Protein AF-A0A2N5TB05-F1 (afdb_monomer_lite)

Structure (mmCIF, N/CA/C/O backbone):
data_AF-A0A2N5TB05-F1
#
_entry.id   AF-A0A2N5TB05-F1
#
loop_
_atom_site.group_PDB
_atom_site.id
_atom_site.type_symbol
_atom_site.label_atom_id
_atom_site.label_alt_id
_atom_site.label_comp_id
_atom_site.label_asym_id
_atom_site.label_entity_id
_atom_site.label_seq_id
_atom_site.pdbx_PDB_ins_code
_atom_site.Cartn_x
_atom_site.Cartn_y
_atom_site.Cartn_z
_atom_site.occupancy
_atom_site.B_iso_or_equiv
_atom_site.auth_seq_id
_atom_site.auth_comp_id
_atom_site.auth_asym_id
_atom_site.auth_atom_id
_atom_site.pdbx_PDB_model_num
ATOM 1 N N . MET A 1 1 ? -9.719 25.289 27.360 1.00 45.31 1 MET A N 1
ATOM 2 C CA . MET A 1 1 ? -9.018 24.364 26.436 1.00 45.31 1 MET A CA 1
ATOM 3 C C . MET A 1 1 ? -9.978 23.295 25.886 1.00 45.31 1 MET A C 1
ATOM 5 O O . MET A 1 1 ? -9.796 22.121 26.171 1.00 45.31 1 MET A O 1
ATOM 9 N N . ARG A 1 2 ? -11.040 23.666 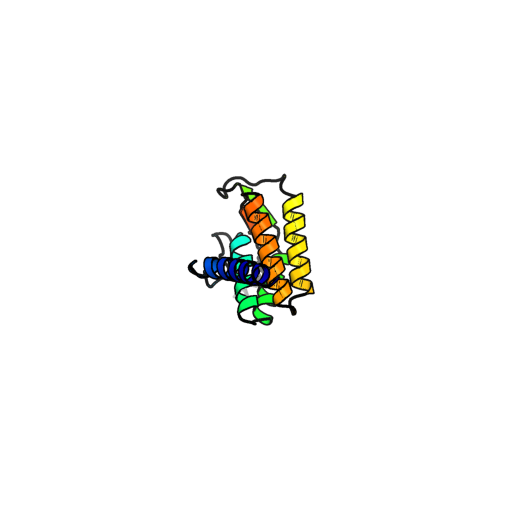25.146 1.00 46.25 2 ARG A N 1
ATOM 10 C CA . ARG A 1 2 ? -11.997 22.683 24.572 1.00 46.25 2 ARG A CA 1
ATOM 11 C C . ARG A 1 2 ? -12.387 22.914 23.106 1.00 46.25 2 ARG A C 1
ATOM 13 O O . ARG A 1 2 ? -13.028 22.048 22.529 1.00 46.25 2 ARG A O 1
ATOM 20 N N . LEU A 1 3 ? -11.956 24.017 22.486 1.00 46.28 3 LEU A N 1
ATOM 21 C CA . LEU A 1 3 ? -12.242 24.283 21.070 1.00 46.28 3 LEU A CA 1
ATOM 22 C C . LEU A 1 3 ? -11.208 23.675 20.102 1.00 46.28 3 LEU A C 1
ATOM 24 O O . LEU A 1 3 ? -11.576 23.329 18.986 1.00 46.28 3 LEU A O 1
ATOM 28 N N . SER A 1 4 ? -9.953 23.452 20.523 1.00 50.19 4 SER A N 1
ATOM 29 C CA . SER A 1 4 ? -8.936 22.829 19.651 1.00 50.19 4 SER A CA 1
ATOM 30 C C . SER A 1 4 ? -9.227 21.362 19.327 1.00 50.19 4 SER A C 1
ATOM 32 O O . SER A 1 4 ? -8.954 20.934 18.212 1.00 50.19 4 SER A O 1
ATOM 34 N N . ASN A 1 5 ? -9.843 20.603 20.243 1.00 47.84 5 ASN A N 1
ATOM 35 C CA . ASN A 1 5 ? -10.203 19.206 19.963 1.00 47.84 5 ASN A CA 1
ATOM 36 C C . ASN A 1 5 ? -11.330 19.088 18.935 1.00 47.84 5 ASN A C 1
ATOM 38 O O . ASN A 1 5 ? -11.307 18.168 18.126 1.00 47.84 5 ASN A O 1
ATOM 42 N N . LEU A 1 6 ? -12.288 20.022 18.924 1.00 52.06 6 LEU A N 1
ATOM 43 C CA . LEU A 1 6 ? -13.378 19.995 17.949 1.00 52.06 6 LEU A CA 1
ATOM 44 C C . LEU A 1 6 ? -12.851 20.247 16.529 1.00 52.06 6 LEU A C 1
ATOM 46 O O . LEU A 1 6 ? -13.273 19.569 15.604 1.00 52.06 6 LEU A O 1
ATOM 50 N N . ALA A 1 7 ? -11.899 21.170 16.364 1.00 52.38 7 ALA A N 1
ATOM 51 C CA . ALA A 1 7 ? -11.307 21.477 15.063 1.00 52.38 7 ALA A CA 1
ATOM 52 C C . ALA A 1 7 ? -10.472 20.314 14.501 1.00 52.38 7 ALA A C 1
ATOM 54 O O . ALA A 1 7 ? -10.530 20.046 13.306 1.00 52.38 7 ALA A O 1
ATOM 55 N N . VAL A 1 8 ? -9.741 19.588 15.355 1.00 54.19 8 VAL A N 1
ATOM 56 C CA . VAL A 1 8 ? -8.974 18.402 14.938 1.00 54.19 8 VAL A CA 1
ATOM 57 C C . VAL A 1 8 ? -9.909 17.263 14.535 1.00 54.19 8 VAL A C 1
ATOM 59 O O . VAL A 1 8 ? -9.725 16.671 13.476 1.00 54.19 8 VAL A O 1
ATOM 62 N N . ILE A 1 9 ? -10.953 17.006 15.328 1.00 55.41 9 ILE A N 1
ATOM 63 C CA . ILE A 1 9 ? -11.952 15.973 15.024 1.00 55.41 9 ILE A CA 1
ATOM 64 C C . ILE A 1 9 ? -12.726 16.331 13.749 1.00 55.41 9 ILE A C 1
ATOM 66 O O . ILE A 1 9 ? -12.933 15.469 12.901 1.00 55.41 9 ILE A O 1
ATOM 70 N N . LEU A 1 10 ? -13.099 17.602 13.567 1.00 52.41 10 LEU A N 1
ATOM 71 C CA . LEU A 1 10 ? -13.800 18.058 12.369 1.00 52.41 10 LEU A CA 1
ATOM 72 C C . LEU A 1 10 ? -12.896 18.011 11.128 1.00 52.41 10 LEU A C 1
ATOM 74 O O . LEU A 1 10 ? -13.373 17.597 10.081 1.00 52.41 10 LEU A O 1
ATOM 78 N N . SER A 1 11 ? -11.601 18.338 11.236 1.00 52.00 11 SER A N 1
ATOM 79 C CA . SER A 1 11 ? -10.628 18.156 10.142 1.00 52.00 11 SER A CA 1
ATOM 80 C C . SER A 1 11 ? -10.434 16.687 9.768 1.00 52.00 11 SER A C 1
ATOM 82 O O . SER A 1 11 ? -10.364 16.373 8.583 1.00 52.00 11 SER A O 1
ATOM 84 N N . MET A 1 12 ? -10.388 15.779 10.749 1.00 52.72 12 MET A N 1
ATOM 85 C CA . MET A 1 12 ? -10.305 14.338 10.483 1.00 52.72 12 MET A CA 1
ATOM 86 C C . MET A 1 12 ? -11.594 13.797 9.847 1.00 52.72 12 MET A C 1
ATOM 88 O O . MET A 1 12 ? -11.523 13.030 8.888 1.00 52.72 12 MET A O 1
ATOM 92 N N . LEU A 1 13 ? -12.772 14.250 10.296 1.00 51.22 13 LEU A N 1
ATOM 93 C CA . LEU A 1 13 ? -14.046 13.900 9.654 1.00 51.22 13 LEU A CA 1
ATOM 94 C C . LEU A 1 13 ? -14.172 14.480 8.237 1.00 51.22 13 LEU A C 1
ATOM 96 O O . LEU A 1 13 ? -14.738 13.828 7.362 1.00 51.22 13 LEU A O 1
ATOM 100 N N . LEU A 1 14 ? -13.656 15.687 7.989 1.00 47.16 14 LEU A N 1
ATOM 101 C CA . LEU A 1 14 ? -13.738 16.323 6.673 1.00 47.16 14 LEU A CA 1
ATOM 102 C C . LEU A 1 14 ? -12.813 15.641 5.652 1.00 47.16 14 LEU A C 1
ATOM 104 O O . LEU A 1 14 ? -13.194 15.505 4.492 1.00 47.16 14 LEU A O 1
ATOM 108 N N . GLN A 1 15 ? -11.648 15.144 6.087 1.00 45.78 15 GLN A N 1
ATOM 109 C CA . GLN A 1 15 ? -10.763 14.313 5.260 1.00 45.78 15 GLN A CA 1
ATOM 110 C C . GLN A 1 15 ? -11.383 12.942 4.949 1.00 45.78 15 GLN A C 1
ATOM 112 O O . GLN A 1 15 ? -11.298 12.489 3.811 1.00 45.78 15 GLN A O 1
ATOM 117 N N . ALA A 1 16 ? -12.074 12.319 5.911 1.00 40.19 16 ALA A N 1
ATOM 118 C CA . ALA A 1 16 ? -12.805 11.070 5.679 1.00 40.19 16 ALA A CA 1
ATOM 119 C C . ALA A 1 16 ? -14.002 11.250 4.723 1.00 40.19 16 ALA A C 1
ATOM 121 O O . ALA A 1 16 ? -14.308 10.363 3.929 1.00 40.19 16 ALA A O 1
ATOM 122 N N . SER A 1 17 ? -14.659 12.414 4.755 1.00 44.44 17 SER A N 1
ATOM 123 C CA . SER A 1 17 ? -15.805 12.721 3.888 1.00 44.44 17 SER A CA 1
ATOM 124 C C . SER A 1 17 ? -15.406 12.968 2.426 1.00 44.44 17 SER A C 1
ATOM 126 O O . SER A 1 17 ? -16.161 12.640 1.511 1.00 44.44 17 SER A O 1
ATOM 128 N N . LEU A 1 18 ? -14.196 13.484 2.170 1.00 45.16 18 LEU A N 1
ATOM 129 C CA . LEU A 1 18 ? -13.743 13.763 0.802 1.00 45.16 18 LEU A CA 1
ATOM 130 C C . LEU A 1 18 ? -13.416 12.485 -0.001 1.00 45.16 18 LEU A C 1
ATOM 132 O O . LEU A 1 18 ? -13.422 12.521 -1.229 1.00 45.16 18 LEU A O 1
ATOM 136 N N . VAL A 1 19 ? -13.200 11.347 0.669 1.00 48.75 19 VAL A N 1
ATOM 137 C CA . VAL A 1 19 ? -12.900 10.047 0.033 1.00 48.75 19 VAL A CA 1
ATOM 138 C C . VAL A 1 19 ? -14.170 9.312 -0.436 1.00 48.75 19 VAL A C 1
ATOM 140 O O . VAL A 1 19 ? -14.096 8.425 -1.279 1.00 48.75 19 VAL A O 1
ATOM 143 N N . ILE A 1 20 ? -15.358 9.710 0.034 1.00 46.41 20 ILE A N 1
ATOM 144 C CA . ILE A 1 20 ? -16.629 9.009 -0.240 1.00 46.41 20 ILE A CA 1
ATOM 145 C C . ILE A 1 20 ? -17.288 9.387 -1.579 1.00 46.41 20 ILE A C 1
ATOM 147 O O . ILE A 1 20 ? -18.214 8.708 -2.017 1.00 46.41 20 ILE A O 1
ATOM 151 N N . SER A 1 21 ? -16.805 10.423 -2.273 1.00 35.03 21 SER A N 1
ATOM 152 C CA . SER A 1 21 ? -17.403 10.864 -3.547 1.00 35.03 21 SER A CA 1
ATOM 153 C C . SER A 1 21 ? -16.697 10.340 -4.804 1.00 35.03 21 SER A C 1
ATOM 155 O O . SER A 1 21 ? -17.056 10.733 -5.914 1.00 35.03 21 SER A O 1
ATOM 157 N N . LEU A 1 22 ? -15.698 9.461 -4.669 1.00 38.50 22 LEU A N 1
ATOM 158 C CA . LEU A 1 22 ? -15.109 8.799 -5.831 1.00 38.50 22 LEU A CA 1
ATOM 159 C C . LEU A 1 22 ? -15.906 7.523 -6.143 1.00 38.50 22 LEU A C 1
ATOM 161 O O . LEU A 1 22 ? -16.130 6.722 -5.233 1.00 38.50 22 LEU A O 1
ATOM 165 N N . PRO A 1 23 ? -16.354 7.310 -7.394 1.00 37.06 23 PRO A N 1
ATOM 166 C CA . PRO A 1 23 ? -17.006 6.066 -7.776 1.00 37.06 23 PRO A CA 1
ATOM 167 C C . PRO A 1 23 ? -16.073 4.899 -7.444 1.00 37.06 23 PRO A C 1
ATOM 169 O O . PRO A 1 23 ? -14.984 4.795 -8.006 1.00 37.06 23 PRO A O 1
ATOM 172 N N . LEU A 1 24 ? -16.490 4.051 -6.501 1.00 41.38 24 LEU A N 1
ATOM 173 C CA . LEU A 1 24 ? -15.730 2.877 -6.093 1.00 41.38 24 LEU A CA 1
ATOM 174 C C . LEU A 1 24 ? -15.608 1.913 -7.280 1.00 41.38 24 LEU A C 1
ATOM 176 O O . LEU A 1 24 ? -16.637 1.415 -7.753 1.00 41.38 24 LEU A O 1
ATOM 180 N N . PRO A 1 25 ? -14.392 1.560 -7.728 1.00 39.53 25 PRO A N 1
ATOM 181 C CA . PRO A 1 25 ? -14.208 0.370 -8.532 1.00 39.53 25 PRO A CA 1
ATOM 182 C C . PRO A 1 25 ? -14.383 -0.829 -7.595 1.00 39.53 25 PRO A C 1
ATOM 184 O O . PRO A 1 25 ? -13.514 -1.156 -6.788 1.00 39.53 25 PRO A O 1
ATOM 187 N N . GLN A 1 26 ? -15.549 -1.470 -7.663 1.00 39.16 26 GLN A N 1
AT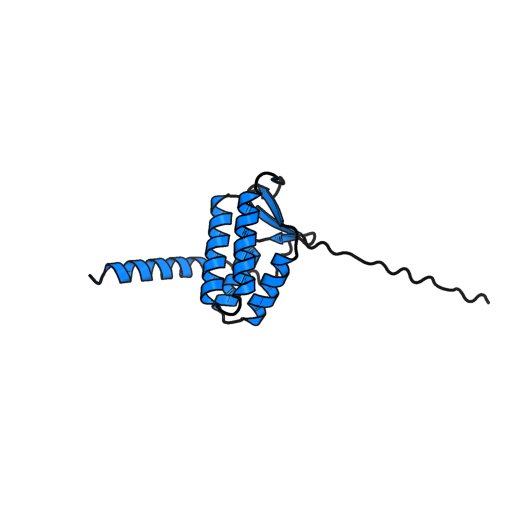OM 188 C CA . GLN A 1 26 ? -15.706 -2.825 -7.148 1.00 39.16 26 GLN A CA 1
ATOM 189 C C . GLN A 1 26 ? -14.962 -3.760 -8.097 1.00 39.16 26 GLN A C 1
ATOM 191 O O . GLN A 1 26 ? -15.371 -3.961 -9.239 1.00 39.16 26 GLN A O 1
ATOM 196 N N . GLY A 1 27 ? -13.852 -4.303 -7.618 1.00 37.78 27 GLY A N 1
ATOM 197 C CA . GLY A 1 27 ? -13.008 -5.219 -8.368 1.00 37.78 27 GLY A CA 1
ATOM 198 C C . GLY A 1 27 ? -11.575 -4.728 -8.377 1.00 37.78 27 GLY A C 1
ATOM 199 O O . GLY A 1 27 ? -11.313 -3.544 -8.576 1.00 37.78 27 GLY A O 1
ATOM 200 N N . SER A 1 28 ? -10.645 -5.651 -8.157 1.00 42.09 28 SER A N 1
ATOM 201 C CA . SER A 1 28 ? -9.239 -5.448 -8.478 1.00 42.09 28 SER A CA 1
ATOM 202 C C . SER A 1 28 ? -9.145 -4.801 -9.861 1.00 42.09 28 SER A C 1
ATOM 204 O O . SER A 1 28 ? -9.506 -5.416 -10.869 1.00 42.09 28 SER A O 1
ATOM 206 N N . VAL A 1 29 ? -8.710 -3.539 -9.914 1.00 42.56 29 VAL A N 1
ATOM 207 C CA . VAL A 1 29 ? -8.521 -2.838 -11.183 1.00 42.56 29 VAL A CA 1
ATOM 208 C C . VAL A 1 29 ? -7.299 -3.453 -11.840 1.00 42.56 29 VAL A C 1
ATOM 210 O O . VAL A 1 29 ? -6.156 -3.065 -11.614 1.00 42.56 29 VAL A O 1
ATOM 213 N N . THR A 1 30 ? -7.573 -4.504 -12.603 1.00 42.00 30 THR A N 1
ATOM 214 C CA . THR A 1 30 ? -6.628 -5.104 -13.524 1.00 42.00 30 THR A CA 1
ATOM 215 C C . THR A 1 30 ? -6.525 -4.136 -14.688 1.00 42.00 30 THR A C 1
ATOM 217 O O . THR A 1 30 ? -7.438 -4.055 -15.511 1.00 42.00 30 THR A O 1
ATOM 220 N N . ILE A 1 31 ? -5.434 -3.381 -14.761 1.00 44.12 31 ILE A N 1
ATOM 221 C CA . ILE A 1 31 ? -5.101 -2.685 -15.999 1.00 44.12 31 ILE A CA 1
ATOM 222 C C . ILE A 1 31 ? -4.691 -3.770 -16.999 1.00 44.12 31 ILE A C 1
ATOM 224 O O . ILE A 1 31 ? -4.010 -4.737 -16.634 1.00 44.12 31 ILE A O 1
ATOM 228 N N . GLY A 1 32 ? -5.199 -3.665 -18.231 1.00 39.09 32 GLY A N 1
ATOM 229 C CA . GLY A 1 32 ? -5.027 -4.672 -19.279 1.00 39.09 32 GLY A CA 1
ATOM 230 C C . GLY A 1 32 ? -3.608 -5.249 -19.292 1.00 39.09 32 GLY A C 1
ATOM 231 O O . GLY A 1 32 ? -2.638 -4.506 -19.394 1.00 39.09 32 GLY A O 1
ATOM 232 N N . GLY A 1 33 ? -3.500 -6.574 -19.137 1.00 49.94 33 GLY A N 1
ATOM 233 C CA . GLY A 1 33 ? -2.216 -7.280 -19.026 1.00 49.94 33 GLY A CA 1
ATOM 234 C C . GLY A 1 33 ? -1.908 -7.916 -17.663 1.00 49.94 33 GLY A C 1
ATOM 235 O O . GLY A 1 33 ? -0.839 -8.498 -17.518 1.00 49.94 33 GLY A O 1
ATOM 236 N N . GLY A 1 34 ? -2.815 -7.865 -16.678 1.00 63.19 34 GLY A N 1
ATOM 237 C CA . GLY A 1 34 ? -2.621 -8.552 -15.387 1.00 63.19 34 GLY A CA 1
ATOM 238 C C . GLY A 1 34 ? -1.843 -7.740 -14.343 1.00 63.19 34 GLY A C 1
ATOM 239 O O . GLY A 1 34 ? -1.334 -8.314 -13.377 1.00 63.19 34 GLY A O 1
ATOM 240 N N . ALA A 1 35 ? -1.743 -6.422 -14.537 1.00 71.94 35 ALA A N 1
ATOM 241 C CA . ALA A 1 35 ? -1.147 -5.499 -13.578 1.00 71.94 35 ALA A CA 1
ATOM 242 C C . ALA A 1 35 ? -2.226 -4.866 -12.685 1.00 71.94 35 ALA A C 1
ATOM 244 O O . ALA A 1 35 ? -3.284 -4.469 -13.169 1.00 71.94 35 ALA A O 1
ATOM 245 N N . ILE A 1 36 ? -1.953 -4.777 -11.387 1.00 80.88 36 ILE A N 1
ATOM 246 C CA . ILE A 1 36 ? -2.819 -4.167 -10.375 1.00 80.88 36 ILE A CA 1
ATOM 247 C C . ILE A 1 36 ? -2.255 -2.788 -10.042 1.00 80.88 36 ILE A C 1
ATOM 249 O O . ILE A 1 36 ? -1.082 -2.671 -9.682 1.00 80.88 36 ILE A O 1
ATOM 253 N N . ASP A 1 37 ? -3.092 -1.758 -10.144 1.00 84.75 37 ASP A N 1
ATOM 254 C CA . ASP A 1 37 ? -2.772 -0.408 -9.676 1.00 84.75 37 ASP A CA 1
ATOM 255 C C . ASP A 1 37 ? -2.756 -0.365 -8.141 1.00 84.75 37 ASP A C 1
ATOM 257 O O . ASP A 1 37 ? -3.752 -0.679 -7.481 1.00 84.75 37 ASP A O 1
ATOM 261 N N . ILE A 1 38 ? -1.612 0.011 -7.567 1.00 87.06 38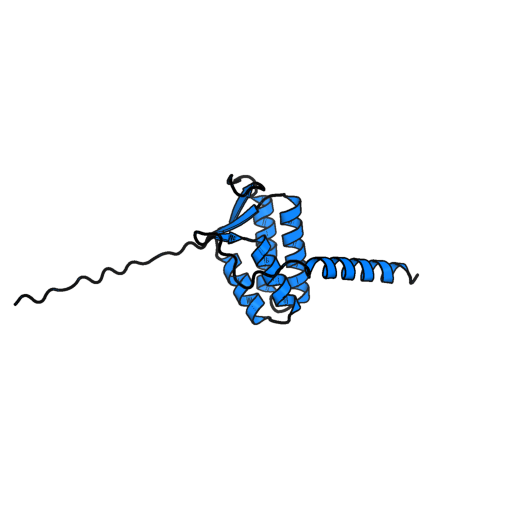 ILE A N 1
ATOM 262 C CA . ILE A 1 38 ? -1.405 -0.022 -6.119 1.00 87.06 38 ILE A CA 1
ATOM 263 C C . ILE A 1 38 ? -2.280 1.000 -5.392 1.00 87.06 38 ILE A C 1
ATOM 265 O O . ILE A 1 38 ? -2.849 0.671 -4.352 1.00 87.06 38 ILE A O 1
ATOM 269 N N . SER A 1 39 ? -2.425 2.214 -5.925 1.00 87.00 39 SER A N 1
ATOM 270 C CA . SER A 1 39 ? -3.236 3.266 -5.299 1.00 87.00 39 SER A CA 1
ATOM 271 C C . SER A 1 39 ? -4.686 2.818 -5.161 1.00 87.00 39 SER A C 1
ATOM 273 O O . SER A 1 39 ? -5.284 2.903 -4.089 1.00 87.00 39 SER A O 1
ATOM 275 N N . THR A 1 40 ? -5.230 2.271 -6.243 1.00 85.56 40 THR A N 1
ATOM 276 C CA . THR A 1 40 ? -6.604 1.779 -6.303 1.00 85.56 40 THR A CA 1
ATOM 277 C C . THR A 1 40 ? -6.802 0.587 -5.372 1.00 85.56 40 THR A C 1
ATOM 279 O O . THR A 1 40 ? -7.799 0.501 -4.654 1.00 85.56 40 THR A O 1
ATOM 282 N N . HIS A 1 41 ? -5.829 -0.325 -5.324 1.00 86.50 41 HIS A N 1
ATOM 283 C CA . HIS A 1 41 ? -5.907 -1.495 -4.453 1.00 86.50 41 HIS A CA 1
ATOM 284 C C . HIS A 1 41 ? -5.822 -1.126 -2.967 1.00 86.50 41 HIS A C 1
ATOM 286 O O . HIS A 1 41 ? -6.563 -1.683 -2.159 1.00 86.50 41 HIS A O 1
ATOM 292 N N . ILE A 1 42 ? -4.985 -0.153 -2.592 1.00 88.50 42 ILE A N 1
ATOM 293 C CA . ILE A 1 42 ? -4.923 0.364 -1.216 1.00 88.50 42 ILE A CA 1
ATOM 294 C C . ILE A 1 42 ? -6.235 1.065 -0.831 1.00 88.50 42 ILE A C 1
ATOM 296 O O . ILE A 1 42 ? -6.704 0.905 0.293 1.00 88.50 42 ILE A O 1
ATOM 300 N N . GLN A 1 43 ? -6.868 1.808 -1.745 1.00 88.94 43 GLN A N 1
ATOM 301 C CA . GLN A 1 43 ? -8.180 2.422 -1.491 1.00 88.94 43 GLN A CA 1
ATOM 302 C C . GLN A 1 43 ? -9.269 1.371 -1.240 1.00 88.94 43 GLN A C 1
ATOM 304 O O . GLN A 1 43 ? -10.082 1.517 -0.321 1.00 88.94 43 GLN A O 1
ATOM 309 N N . LEU A 1 44 ? -9.264 0.282 -2.015 1.00 86.81 44 LEU A N 1
ATOM 310 C CA . LEU A 1 44 ? -10.163 -0.849 -1.798 1.00 86.81 44 LEU A CA 1
ATOM 311 C C . LEU A 1 44 ? -9.897 -1.521 -0.443 1.00 86.81 44 LEU A C 1
ATOM 313 O O . LEU A 1 44 ? -10.838 -1.819 0.294 1.00 86.81 44 LEU A O 1
ATOM 317 N N . LEU A 1 45 ? -8.626 -1.705 -0.082 1.00 87.38 45 LEU A N 1
ATOM 318 C CA . LEU A 1 45 ? -8.217 -2.262 1.206 1.00 87.38 45 LEU A CA 1
ATOM 319 C C . LEU A 1 45 ? -8.693 -1.397 2.381 1.00 87.38 45 LEU A C 1
ATOM 321 O O . LEU A 1 45 ? -9.287 -1.919 3.322 1.00 87.38 45 LEU A O 1
ATOM 325 N N . ALA A 1 46 ? -8.509 -0.078 2.294 1.00 88.31 46 ALA A N 1
ATOM 326 C CA . ALA A 1 46 ? -8.985 0.873 3.294 1.00 88.31 46 ALA A CA 1
ATOM 327 C C . ALA A 1 46 ? -10.510 0.811 3.449 1.00 88.31 46 ALA A C 1
ATOM 329 O O . ALA A 1 46 ? -11.007 0.712 4.566 1.00 88.31 46 ALA A O 1
ATOM 330 N N . THR A 1 47 ? -11.246 0.784 2.335 1.00 86.56 47 THR A N 1
ATOM 331 C CA . THR A 1 47 ? -12.715 0.675 2.338 1.00 86.56 47 THR A CA 1
ATOM 332 C C . THR A 1 47 ? -13.184 -0.625 2.993 1.00 86.56 47 THR A C 1
ATOM 334 O O . THR A 1 47 ? -14.123 -0.621 3.787 1.00 86.56 47 THR A O 1
ATOM 337 N N . THR A 1 48 ? -12.511 -1.734 2.687 1.00 83.31 48 THR A N 1
ATOM 338 C CA . THR A 1 48 ? -12.809 -3.062 3.248 1.00 83.31 48 THR A CA 1
ATOM 339 C C . THR A 1 48 ? -12.512 -3.112 4.751 1.00 83.31 48 THR A C 1
ATOM 341 O O . THR A 1 48 ? -13.259 -3.701 5.527 1.00 83.31 48 THR A O 1
ATOM 344 N N . ALA A 1 49 ? -11.462 -2.422 5.200 1.00 86.00 49 ALA A N 1
ATOM 345 C CA . ALA A 1 49 ? -11.193 -2.260 6.623 1.00 86.00 49 ALA A CA 1
ATOM 346 C C . ALA A 1 49 ? -12.253 -1.379 7.310 1.00 86.00 49 ALA A C 1
ATOM 348 O O . ALA A 1 49 ? -12.716 -1.715 8.399 1.00 86.00 49 ALA A O 1
ATOM 349 N N . SER A 1 50 ? -12.699 -0.294 6.668 1.00 86.12 50 SER A N 1
ATOM 350 C CA . SER A 1 50 ? -13.765 0.571 7.193 1.00 86.12 50 SER A CA 1
ATOM 351 C C . SER A 1 50 ? -15.130 -0.126 7.267 1.00 86.12 50 SER A C 1
ATOM 353 O O . SER A 1 50 ? -15.950 0.247 8.105 1.00 86.12 50 SER A O 1
ATOM 355 N N . SER A 1 51 ? -15.390 -1.140 6.432 1.00 85.31 51 SER A N 1
ATOM 356 C CA . SER A 1 51 ? -16.625 -1.936 6.482 1.00 85.31 51 SER A CA 1
ATOM 357 C C . SER A 1 51 ? -16.617 -3.030 7.556 1.00 85.31 51 SER A C 1
ATOM 359 O O . SER A 1 51 ? -17.655 -3.646 7.797 1.00 85.31 51 SER A O 1
ATOM 361 N N . GLY A 1 52 ? -15.481 -3.267 8.223 1.00 82.81 52 GLY A N 1
ATOM 362 C CA . GLY A 1 52 ? -15.347 -4.322 9.228 1.00 82.81 52 GLY A CA 1
ATOM 363 C C . GLY A 1 52 ? -14.985 -5.701 8.662 1.00 82.81 52 GLY A C 1
ATOM 364 O O . GLY A 1 52 ? -14.974 -6.675 9.415 1.00 82.81 52 GLY A O 1
ATOM 365 N N . ASP A 1 53 ? -14.703 -5.816 7.361 1.00 82.44 53 ASP A N 1
ATOM 366 C CA . ASP A 1 53 ? -14.453 -7.098 6.696 1.00 82.44 53 ASP A CA 1
ATOM 367 C C . ASP A 1 53 ? -12.977 -7.520 6.783 1.00 82.44 53 ASP A C 1
ATOM 369 O O . ASP A 1 53 ? -12.165 -7.324 5.878 1.00 82.44 53 ASP A O 1
ATOM 373 N N . VAL A 1 54 ? -12.630 -8.150 7.903 1.00 84.81 54 VAL A N 1
ATOM 374 C CA . VAL A 1 54 ? -11.282 -8.676 8.174 1.00 84.81 54 VAL A CA 1
ATOM 375 C C . VAL A 1 54 ? -10.839 -9.720 7.137 1.00 84.81 54 VAL A C 1
ATOM 377 O O . VAL A 1 54 ? -9.662 -9.776 6.774 1.00 84.81 54 VAL A O 1
ATOM 380 N N . VAL A 1 55 ? -11.763 -10.550 6.641 1.00 85.25 55 VAL A N 1
ATOM 381 C CA . VAL A 1 55 ? -11.450 -11.607 5.663 1.00 85.25 55 VAL A CA 1
ATOM 382 C C . VAL A 1 55 ? -11.145 -10.987 4.301 1.00 85.25 55 VAL A C 1
ATOM 384 O O . VAL A 1 55 ? -10.183 -11.381 3.639 1.00 85.25 55 VAL A O 1
ATOM 387 N N . GLY A 1 56 ? -11.922 -9.981 3.900 1.00 83.75 56 GLY A N 1
ATOM 388 C CA . GLY A 1 56 ? -11.651 -9.179 2.713 1.00 83.75 56 GLY A CA 1
ATOM 389 C C . GLY A 1 56 ? -10.287 -8.490 2.785 1.00 83.75 56 GLY A C 1
ATOM 390 O O . GLY A 1 56 ? -9.510 -8.583 1.833 1.00 83.75 56 GLY A O 1
ATOM 391 N N . VAL A 1 57 ? -9.949 -7.880 3.929 1.00 84.56 57 VAL A N 1
ATOM 392 C CA . VAL A 1 57 ? -8.631 -7.258 4.158 1.00 84.56 57 VAL A CA 1
ATOM 393 C C . VAL A 1 57 ? -7.500 -8.267 3.965 1.00 84.56 57 VAL A C 1
ATOM 395 O O . VAL A 1 57 ? -6.558 -7.984 3.224 1.00 84.56 57 VAL A O 1
ATOM 398 N N . TYR A 1 58 ? -7.607 -9.452 4.573 1.00 83.69 58 TYR A N 1
ATOM 399 C CA . TYR A 1 58 ? -6.608 -10.515 4.445 1.00 83.69 58 TYR A CA 1
ATOM 400 C C . TYR A 1 58 ? -6.371 -10.919 2.979 1.00 83.69 58 TYR A C 1
ATOM 402 O O . TYR A 1 58 ? -5.233 -10.906 2.508 1.00 83.69 58 TYR A O 1
ATOM 410 N N . ASN A 1 59 ? -7.441 -11.202 2.231 1.00 84.06 59 ASN A N 1
ATOM 411 C CA . ASN A 1 59 ? -7.340 -11.627 0.831 1.00 84.06 59 ASN A CA 1
ATOM 412 C C . ASN A 1 59 ? -6.708 -10.550 -0.068 1.00 84.06 59 ASN A C 1
ATOM 414 O O . ASN A 1 59 ? -5.939 -10.849 -0.988 1.00 84.06 59 ASN A O 1
ATOM 418 N N . LEU A 1 60 ? -7.039 -9.284 0.194 1.00 84.62 60 LEU A N 1
ATOM 419 C CA . LEU A 1 60 ? -6.535 -8.154 -0.576 1.00 84.62 60 LEU A CA 1
ATOM 420 C C . LEU A 1 60 ? -5.049 -7.893 -0.307 1.00 84.62 60 LEU A C 1
ATOM 422 O O . LEU A 1 60 ? -4.316 -7.636 -1.264 1.00 84.62 60 LEU A O 1
ATOM 426 N N . ILE A 1 61 ? -4.589 -7.955 0.948 1.00 84.19 61 ILE A N 1
ATOM 427 C CA . ILE A 1 61 ? -3.182 -7.673 1.269 1.00 84.19 61 ILE A CA 1
ATOM 428 C C . ILE A 1 61 ? -2.242 -8.821 0.877 1.00 84.19 61 ILE A C 1
ATOM 430 O O . ILE A 1 61 ? -1.134 -8.561 0.408 1.00 84.19 61 ILE A O 1
ATOM 434 N N . ASP A 1 62 ? -2.684 -10.076 0.996 1.00 78.44 62 ASP A N 1
ATOM 435 C CA . ASP A 1 62 ? -1.893 -11.262 0.627 1.00 78.44 62 ASP A CA 1
ATOM 436 C C . ASP A 1 62 ? -1.467 -11.233 -0.854 1.00 78.44 62 ASP A C 1
ATOM 438 O O . ASP A 1 62 ? -0.315 -11.497 -1.217 1.00 78.44 62 ASP A O 1
ATOM 442 N N . SER A 1 63 ? -2.380 -10.765 -1.710 1.00 71.81 63 SER A N 1
ATOM 443 C CA . SER A 1 63 ? -2.122 -10.588 -3.140 1.00 71.81 63 SER A CA 1
ATOM 444 C C . SER A 1 63 ? -1.044 -9.530 -3.415 1.00 71.81 63 SER A C 1
ATOM 446 O O . SER A 1 63 ? -0.225 -9.708 -4.307 1.00 71.81 63 SER A O 1
ATOM 448 N N . LEU A 1 64 ? -0.999 -8.429 -2.659 1.00 75.19 64 LEU A N 1
ATOM 449 C CA . LEU A 1 64 ? -0.031 -7.349 -2.898 1.00 75.19 64 LEU A CA 1
ATOM 450 C C . LEU A 1 64 ? 1.399 -7.724 -2.509 1.00 75.19 64 LEU A C 1
ATOM 452 O O . LEU A 1 64 ? 2.356 -7.264 -3.135 1.00 75.19 64 LEU A O 1
ATOM 456 N N . TYR A 1 65 ? 1.549 -8.541 -1.469 1.00 66.50 65 TYR A N 1
ATOM 457 C CA . TYR A 1 65 ? 2.857 -8.919 -0.950 1.00 66.50 65 TYR A CA 1
ATOM 458 C C . TYR A 1 65 ? 3.630 -9.832 -1.913 1.00 66.50 65 TYR A C 1
ATOM 460 O O . TYR A 1 65 ? 4.850 -9.725 -2.036 1.00 66.50 65 TYR A O 1
ATOM 468 N N . THR A 1 66 ? 2.914 -10.701 -2.628 1.00 66.56 66 THR A N 1
ATOM 469 C CA . THR A 1 66 ? 3.490 -11.757 -3.473 1.00 66.56 66 THR A CA 1
ATOM 470 C C . THR A 1 66 ? 3.901 -11.302 -4.875 1.00 66.56 66 THR A C 1
ATOM 472 O O . THR A 1 66 ? 4.571 -12.053 -5.585 1.00 66.56 66 THR A O 1
ATOM 475 N N . TYR A 1 67 ? 3.543 -10.086 -5.292 1.00 73.62 67 TYR A N 1
ATOM 476 C CA . TYR A 1 67 ? 3.795 -9.597 -6.649 1.00 73.62 67 TYR A CA 1
ATOM 477 C C . TYR A 1 67 ? 4.994 -8.642 -6.746 1.00 73.62 67 TYR A C 1
ATOM 479 O O . TYR A 1 67 ? 5.343 -7.923 -5.803 1.00 73.62 67 TYR A O 1
ATOM 487 N N . ASP A 1 68 ? 5.629 -8.625 -7.922 1.00 76.56 68 ASP A N 1
ATOM 488 C CA . ASP A 1 68 ? 6.703 -7.682 -8.241 1.00 76.56 68 ASP A CA 1
ATOM 489 C C . ASP A 1 68 ? 6.128 -6.277 -8.445 1.00 76.56 68 ASP A C 1
ATOM 491 O O . ASP A 1 68 ? 5.118 -6.122 -9.135 1.00 76.56 68 ASP A O 1
ATOM 495 N N . MET A 1 69 ? 6.760 -5.270 -7.833 1.00 81.25 69 MET A N 1
ATOM 496 C CA . MET A 1 69 ? 6.278 -3.888 -7.841 1.00 81.25 69 MET A CA 1
ATOM 497 C C . MET A 1 69 ? 7.132 -3.075 -8.798 1.00 81.25 69 MET A C 1
ATOM 499 O O . MET A 1 69 ? 8.348 -2.997 -8.654 1.00 81.25 69 MET A O 1
ATOM 503 N N . ARG A 1 70 ? 6.464 -2.432 -9.745 1.00 83.31 70 ARG A N 1
ATOM 504 C CA . ARG A 1 70 ? 7.059 -1.620 -10.792 1.00 83.31 70 ARG A CA 1
ATOM 505 C C . ARG A 1 70 ? 6.590 -0.186 -10.626 1.00 83.31 70 ARG A C 1
ATOM 507 O O . ARG A 1 70 ? 5.410 0.066 -10.379 1.00 83.31 70 ARG A O 1
ATOM 514 N N . VAL A 1 71 ? 7.522 0.743 -10.782 1.00 85.00 71 VAL A N 1
ATOM 515 C CA . VAL A 1 71 ? 7.252 2.178 -10.687 1.00 85.00 71 VAL A CA 1
ATOM 516 C C . VAL A 1 71 ? 7.311 2.783 -12.070 1.00 85.00 71 VAL A C 1
ATOM 518 O O . VAL A 1 71 ? 8.185 2.444 -12.868 1.00 85.00 71 VAL A O 1
ATOM 521 N N . PHE A 1 72 ? 6.378 3.678 -12.340 1.00 83.94 72 PHE A N 1
ATOM 522 C CA . PHE A 1 72 ? 6.302 4.436 -13.569 1.00 83.94 72 PHE A CA 1
ATOM 523 C C . PHE A 1 72 ? 6.180 5.922 -13.246 1.00 83.94 72 PHE A C 1
ATOM 525 O O . PHE A 1 72 ? 5.805 6.309 -12.137 1.00 83.94 72 PHE A O 1
ATOM 532 N N . ASP A 1 73 ? 6.493 6.761 -14.224 1.00 77.31 73 ASP A N 1
ATOM 533 C CA . ASP A 1 73 ? 6.186 8.185 -14.167 1.00 77.31 73 ASP A CA 1
ATOM 534 C C . ASP A 1 73 ? 4.687 8.453 -13.916 1.00 77.31 73 ASP A C 1
ATOM 536 O O . ASP A 1 73 ? 3.832 7.561 -13.945 1.00 77.31 73 ASP A O 1
ATOM 540 N N . ALA A 1 74 ? 4.353 9.716 -13.646 1.00 74.44 74 ALA A N 1
ATOM 541 C CA . ALA A 1 74 ? 2.981 10.146 -13.368 1.00 74.44 74 ALA A CA 1
ATOM 542 C C . ALA A 1 74 ? 1.983 9.762 -14.480 1.00 74.44 74 ALA A C 1
ATOM 544 O O . ALA A 1 74 ? 0.794 9.614 -14.221 1.00 74.44 74 ALA A O 1
ATOM 545 N N . SER A 1 75 ? 2.460 9.614 -15.720 1.00 72.06 75 SER A N 1
ATOM 546 C CA . SER A 1 75 ? 1.651 9.241 -16.884 1.00 72.06 75 SER A CA 1
ATOM 547 C C . SER A 1 75 ? 1.549 7.726 -17.099 1.00 72.06 75 SER A C 1
ATOM 549 O O . SER A 1 75 ? 0.807 7.291 -17.980 1.00 72.06 75 SER A O 1
ATOM 551 N N . GLY A 1 76 ? 2.285 6.916 -16.329 1.00 69.00 76 GLY A N 1
ATOM 552 C CA . GLY A 1 76 ? 2.319 5.460 -16.459 1.00 69.00 76 GLY A CA 1
ATOM 553 C C . GLY A 1 76 ? 3.064 4.951 -17.700 1.00 69.00 76 GLY A C 1
ATOM 554 O O . GLY A 1 76 ? 2.962 3.770 -18.021 1.00 69.00 76 GLY A O 1
ATOM 555 N N . SER A 1 77 ? 3.789 5.814 -18.417 1.00 69.44 77 SER A N 1
ATOM 556 C CA . SER A 1 77 ? 4.463 5.478 -19.679 1.00 69.44 77 SER A CA 1
ATOM 557 C C . SER A 1 77 ? 5.901 5.013 -19.492 1.00 69.44 77 SER A C 1
ATOM 559 O O . SER A 1 77 ? 6.350 4.105 -20.193 1.00 69.44 77 SER A O 1
ATOM 561 N N . THR A 1 78 ? 6.633 5.611 -18.555 1.00 75.06 78 THR A N 1
ATOM 562 C CA . THR A 1 78 ? 8.076 5.380 -18.423 1.00 75.06 78 THR A CA 1
ATOM 563 C C . THR A 1 78 ? 8.377 4.641 -17.137 1.00 75.06 78 THR A C 1
ATOM 565 O O . THR A 1 78 ? 8.092 5.152 -16.059 1.00 75.06 78 THR A O 1
ATOM 568 N N . ALA A 1 79 ? 8.992 3.462 -17.233 1.00 78.38 79 ALA A N 1
ATOM 569 C CA . ALA A 1 79 ? 9.447 2.730 -16.057 1.00 78.38 79 ALA A CA 1
ATOM 570 C C . ALA A 1 79 ? 10.586 3.486 -15.351 1.00 78.38 79 ALA A C 1
ATOM 572 O O . ALA A 1 79 ? 11.568 3.881 -15.983 1.00 78.38 79 ALA A O 1
ATOM 573 N N . ILE A 1 80 ? 10.468 3.646 -14.035 1.00 77.31 80 ILE A N 1
ATOM 574 C CA . ILE A 1 80 ? 11.443 4.326 -13.182 1.00 77.31 80 ILE A CA 1
ATOM 575 C C . ILE A 1 80 ? 12.172 3.285 -12.337 1.00 77.31 80 ILE A C 1
ATOM 577 O O . ILE A 1 80 ? 11.562 2.550 -11.566 1.00 77.31 80 ILE A O 1
ATOM 581 N N . THR A 1 81 ? 13.497 3.242 -12.461 1.00 68.44 81 THR A N 1
ATOM 582 C CA . THR A 1 81 ? 14.364 2.297 -11.736 1.00 68.44 81 THR A CA 1
ATOM 583 C C . THR A 1 81 ? 14.976 2.885 -10.464 1.00 68.44 81 THR A C 1
ATOM 585 O O . THR A 1 81 ? 15.479 2.145 -9.629 1.00 68.44 81 THR A O 1
ATOM 588 N N . THR A 1 82 ? 14.919 4.206 -10.277 1.00 62.94 82 THR A N 1
ATOM 589 C CA . THR A 1 82 ? 15.495 4.924 -9.123 1.00 62.94 82 THR A CA 1
ATOM 590 C C . THR A 1 82 ? 14.540 5.078 -7.936 1.00 62.94 82 THR A C 1
ATOM 592 O O . THR A 1 82 ? 14.928 5.621 -6.906 1.00 62.94 82 THR A O 1
ATOM 595 N N . ALA A 1 83 ? 13.299 4.597 -8.040 1.00 62.22 83 ALA A N 1
ATOM 596 C CA . ALA A 1 83 ? 12.270 4.746 -7.007 1.00 62.22 83 ALA A CA 1
ATOM 597 C C . ALA A 1 83 ? 12.374 3.724 -5.851 1.00 62.22 83 ALA A C 1
ATOM 599 O O . ALA A 1 83 ? 11.430 3.566 -5.075 1.00 62.22 83 ALA A O 1
ATOM 600 N N . ASP A 1 84 ? 13.515 3.046 -5.726 1.00 69.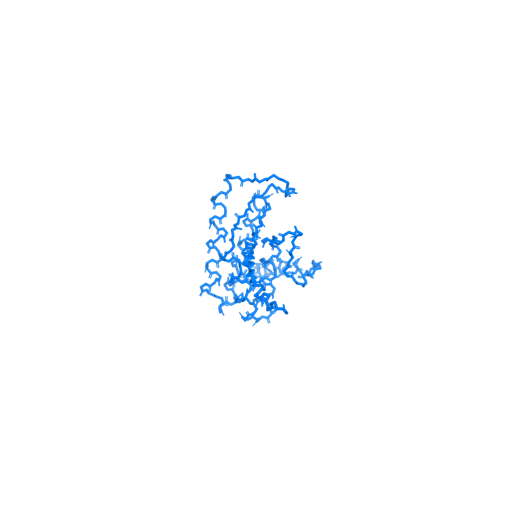75 84 ASP A N 1
ATOM 601 C CA . ASP A 1 84 ? 13.730 1.886 -4.852 1.00 69.75 84 ASP A CA 1
ATOM 602 C C . ASP A 1 84 ? 13.401 2.178 -3.372 1.00 69.75 84 ASP A C 1
ATOM 604 O O . ASP A 1 84 ? 12.653 1.446 -2.728 1.00 69.75 84 ASP A O 1
ATOM 608 N N . THR A 1 85 ? 13.816 3.338 -2.848 1.00 77.81 85 THR A N 1
ATOM 609 C CA . THR A 1 85 ? 13.533 3.737 -1.454 1.00 77.81 85 THR A CA 1
ATOM 610 C C . THR A 1 85 ? 12.034 3.892 -1.161 1.00 77.81 85 THR A C 1
ATOM 612 O O . THR A 1 85 ? 11.563 3.532 -0.077 1.00 77.81 85 THR A O 1
ATOM 615 N N . TYR A 1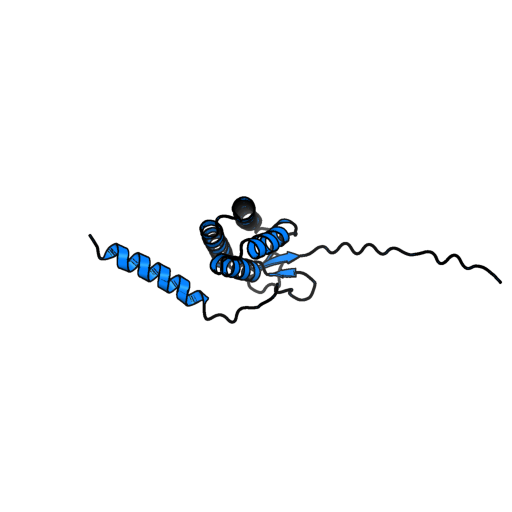 86 ? 11.260 4.405 -2.122 1.00 82.44 86 TYR A N 1
ATOM 616 C CA . TYR A 1 86 ? 9.813 4.575 -1.967 1.00 82.44 86 TYR A CA 1
ATOM 617 C C . TYR A 1 86 ? 9.084 3.241 -2.112 1.00 82.44 86 TYR A C 1
ATOM 619 O O . TYR A 1 86 ? 8.179 2.958 -1.334 1.00 82.44 86 TYR A O 1
ATOM 627 N N . VAL A 1 87 ? 9.524 2.388 -3.040 1.00 83.94 87 VAL A N 1
ATOM 628 C CA . VAL A 1 87 ? 9.027 1.010 -3.165 1.00 83.94 87 VAL A CA 1
ATOM 629 C C . VAL A 1 87 ? 9.239 0.241 -1.864 1.00 83.94 87 VAL A C 1
ATOM 631 O O . VAL A 1 87 ? 8.304 -0.389 -1.373 1.00 83.94 87 VAL A O 1
ATOM 634 N N . ALA A 1 88 ? 10.431 0.328 -1.269 1.00 85.00 88 ALA A N 1
ATOM 635 C CA . ALA A 1 88 ? 10.735 -0.312 0.007 1.00 85.00 88 ALA A CA 1
ATOM 636 C C . ALA A 1 88 ? 9.815 0.187 1.132 1.00 85.00 88 ALA A C 1
ATOM 638 O O . ALA A 1 88 ? 9.250 -0.618 1.871 1.00 85.00 88 ALA A O 1
ATOM 639 N N . SER A 1 89 ? 9.598 1.501 1.210 1.00 88.62 89 SER A N 1
ATOM 640 C CA . SER A 1 89 ? 8.699 2.116 2.194 1.00 88.62 89 SER A CA 1
ATOM 641 C C . SER A 1 89 ? 7.241 1.659 2.019 1.00 88.62 89 SER A C 1
ATOM 643 O O . SER A 1 89 ? 6.598 1.273 2.993 1.00 88.62 89 SER A O 1
ATOM 645 N N . ILE A 1 90 ? 6.723 1.615 0.784 1.00 88.38 90 ILE A N 1
ATOM 646 C CA . ILE A 1 90 ? 5.367 1.107 0.497 1.00 88.38 90 ILE A CA 1
ATOM 647 C C . ILE A 1 90 ? 5.260 -0.379 0.868 1.00 88.38 90 ILE A C 1
ATOM 649 O O . ILE A 1 90 ? 4.296 -0.798 1.508 1.00 88.38 90 ILE A O 1
ATOM 653 N N . ARG A 1 91 ? 6.266 -1.189 0.518 1.00 87.44 91 ARG A N 1
ATOM 654 C CA . ARG A 1 91 ? 6.293 -2.615 0.871 1.00 87.44 91 ARG A CA 1
ATOM 655 C C . ARG A 1 91 ? 6.334 -2.842 2.377 1.00 87.44 91 ARG A C 1
ATOM 657 O O . ARG A 1 91 ? 5.679 -3.764 2.853 1.00 87.44 91 ARG A O 1
ATOM 664 N N . GLN A 1 92 ? 7.057 -2.013 3.126 1.00 89.31 92 GLN A N 1
ATOM 665 C CA . GLN A 1 92 ? 7.060 -2.087 4.584 1.00 89.31 92 GLN A CA 1
ATOM 666 C C . GLN A 1 92 ? 5.655 -1.848 5.151 1.00 89.31 92 GLN A C 1
ATOM 668 O O . GLN A 1 92 ? 5.206 -2.614 6.000 1.00 89.31 92 GLN A O 1
ATOM 673 N N . LEU A 1 93 ? 4.921 -0.862 4.629 1.00 90.44 93 LEU A N 1
ATOM 674 C CA . LEU A 1 93 ? 3.532 -0.628 5.035 1.00 90.44 93 LEU A CA 1
ATOM 675 C C . LEU A 1 93 ? 2.643 -1.844 4.737 1.00 90.44 93 LEU A C 1
ATOM 677 O O . LEU A 1 93 ? 1.801 -2.198 5.558 1.00 90.44 93 LEU A O 1
ATOM 681 N N . PHE A 1 94 ? 2.856 -2.537 3.614 1.00 89.62 94 PHE A N 1
ATOM 682 C CA . PHE A 1 94 ? 2.118 -3.770 3.311 1.00 89.62 94 PHE A CA 1
ATOM 683 C C . PHE A 1 94 ? 2.430 -4.909 4.279 1.00 89.62 94 PHE A C 1
ATOM 685 O O . PHE A 1 94 ? 1.519 -5.639 4.664 1.00 89.62 94 PHE A O 1
ATOM 692 N N . VAL A 1 95 ? 3.689 -5.045 4.705 1.00 88.56 95 VAL A N 1
ATOM 693 C CA . VAL A 1 95 ? 4.081 -6.006 5.747 1.00 88.56 95 VAL A CA 1
ATOM 694 C C . VAL A 1 95 ? 3.376 -5.690 7.061 1.00 88.56 95 VAL A C 1
ATOM 696 O O . VAL A 1 95 ? 2.817 -6.589 7.683 1.00 88.56 95 VAL A O 1
ATOM 699 N N . GLU A 1 96 ? 3.359 -4.421 7.468 1.00 89.12 96 GLU A N 1
ATOM 700 C CA . GLU A 1 96 ? 2.684 -3.997 8.696 1.00 89.12 96 GLU A CA 1
ATOM 701 C C . GLU A 1 96 ? 1.174 -4.272 8.634 1.00 89.12 96 GLU A C 1
ATOM 703 O O . GLU A 1 96 ? 0.610 -4.804 9.590 1.00 89.12 96 GLU A O 1
ATOM 708 N N . ILE A 1 97 ? 0.527 -4.002 7.494 1.00 89.12 97 ILE A N 1
ATOM 709 C CA . ILE A 1 97 ? -0.889 -4.335 7.284 1.00 89.12 97 ILE A CA 1
ATOM 710 C C . ILE A 1 97 ? -1.114 -5.847 7.341 1.00 89.12 97 ILE A C 1
ATOM 712 O O . ILE A 1 97 ? -2.064 -6.292 7.976 1.00 89.12 97 ILE A O 1
ATOM 716 N N . ASN A 1 98 ? -0.258 -6.650 6.705 1.00 87.56 98 ASN A N 1
ATOM 717 C CA . ASN A 1 98 ? -0.400 -8.104 6.702 1.00 87.56 98 ASN A CA 1
ATOM 718 C C . ASN A 1 98 ? -0.215 -8.701 8.104 1.00 87.56 98 ASN A C 1
ATOM 720 O O . ASN A 1 98 ? -0.973 -9.582 8.491 1.00 87.56 98 ASN A O 1
ATOM 724 N N . TYR A 1 99 ? 0.738 -8.197 8.890 1.00 88.62 99 TYR A N 1
ATOM 725 C CA . TYR A 1 99 ? 0.976 -8.682 10.250 1.00 88.62 99 TYR A CA 1
ATOM 726 C C . TYR A 1 99 ? -0.139 -8.268 11.224 1.00 88.62 99 TYR A C 1
ATOM 728 O O . TYR A 1 99 ? -0.469 -9.004 12.154 1.00 88.62 99 TYR A O 1
ATOM 736 N N . HIS A 1 100 ? -0.756 -7.108 10.991 1.00 89.38 100 HIS A N 1
ATOM 737 C CA . HIS A 1 100 ? -1.792 -6.543 11.852 1.00 89.38 100 HIS A CA 1
ATOM 738 C C . HIS A 1 100 ? -3.175 -6.474 11.191 1.00 89.38 100 HIS A C 1
ATOM 740 O O . HIS A 1 100 ? -3.994 -5.639 11.566 1.00 89.38 100 HIS A O 1
ATOM 746 N N . TYR A 1 101 ? -3.473 -7.366 10.243 1.00 87.25 101 TYR A N 1
ATOM 747 C CA . TYR A 1 101 ? -4.712 -7.325 9.450 1.00 87.25 101 TYR A CA 1
ATOM 748 C C . TYR A 1 101 ? -6.003 -7.424 10.286 1.00 87.25 101 TYR A C 1
ATOM 750 O O . TYR A 1 101 ? -7.074 -7.042 9.821 1.00 87.25 101 TYR A O 1
ATOM 758 N N . LEU A 1 102 ? -5.903 -7.926 11.522 1.00 86.19 102 LEU A N 1
ATOM 759 C CA . LEU A 1 102 ? -6.999 -7.998 12.493 1.00 86.19 102 LEU A CA 1
ATOM 760 C C . LEU A 1 102 ? -7.309 -6.644 13.160 1.00 86.19 102 LEU A C 1
ATOM 762 O O . LEU A 1 102 ? -8.420 -6.444 13.647 1.00 86.19 102 LEU A O 1
ATOM 766 N N . ASP A 1 103 ? -6.347 -5.717 13.200 1.00 90.25 103 ASP A N 1
ATOM 767 C CA . ASP A 1 103 ? -6.530 -4.365 13.733 1.00 90.25 103 ASP A CA 1
ATOM 768 C C . ASP A 1 103 ? -6.918 -3.407 12.603 1.00 90.25 103 ASP A C 1
ATOM 770 O O . ASP A 1 103 ? -6.088 -2.728 11.997 1.00 90.25 103 ASP A O 1
ATOM 774 N N . LEU A 1 104 ? -8.218 -3.339 12.324 1.00 87.06 104 LEU A N 1
ATOM 775 C CA . LEU A 1 104 ? -8.757 -2.555 11.212 1.00 87.06 104 LEU A CA 1
ATOM 776 C C . LEU A 1 104 ? -8.481 -1.048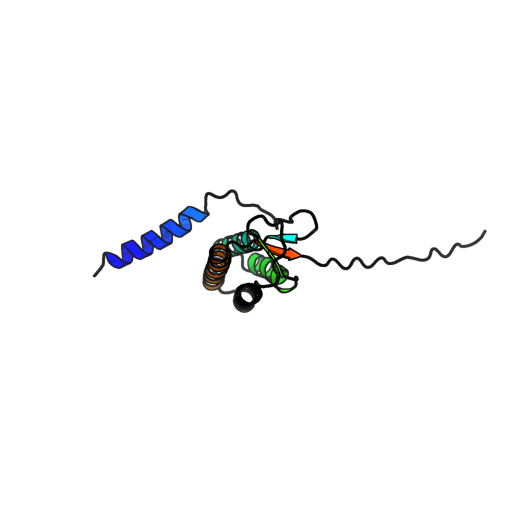 11.319 1.00 87.06 104 LEU A C 1
ATOM 778 O O . LEU A 1 104 ? -8.483 -0.359 10.298 1.00 87.06 104 LEU A O 1
ATOM 782 N N . ASN A 1 105 ? -8.231 -0.520 12.521 1.00 87.00 105 ASN A N 1
ATOM 783 C CA . ASN A 1 105 ? -7.851 0.884 12.688 1.00 87.00 105 ASN A CA 1
ATOM 784 C C . ASN A 1 105 ? -6.409 1.106 12.227 1.00 87.00 105 ASN A C 1
ATOM 786 O O . ASN A 1 105 ? -6.128 2.074 11.518 1.00 87.00 105 ASN A O 1
ATOM 790 N N . LEU A 1 106 ? -5.506 0.189 12.584 1.00 88.94 106 LEU A N 1
ATOM 791 C CA . LEU A 1 106 ? -4.125 0.236 12.117 1.00 88.94 106 LEU A CA 1
ATOM 792 C C . LEU A 1 106 ? -4.041 0.014 10.602 1.00 88.94 106 LEU A C 1
ATOM 794 O O . LEU A 1 106 ? -3.310 0.736 9.926 1.00 88.94 106 LEU A O 1
ATOM 798 N N . VAL A 1 107 ? -4.832 -0.916 10.056 1.00 87.75 107 VAL A N 1
ATOM 799 C CA . VAL A 1 107 ? -4.921 -1.145 8.604 1.00 87.75 107 VAL A CA 1
ATOM 800 C C . VAL A 1 107 ? -5.304 0.144 7.874 1.00 87.75 107 VAL A C 1
ATOM 802 O O . VAL A 1 107 ? -4.626 0.530 6.922 1.00 87.75 107 VAL A O 1
ATOM 805 N N . GLN A 1 108 ? -6.341 0.849 8.337 1.00 87.81 108 GLN A N 1
ATOM 806 C CA . GLN A 1 108 ? -6.766 2.121 7.742 1.00 87.81 108 GLN A CA 1
ATOM 807 C C . GLN A 1 108 ? -5.671 3.192 7.825 1.00 87.81 108 GLN A C 1
ATOM 809 O O . GLN A 1 108 ? -5.401 3.863 6.828 1.00 87.81 108 GLN A O 1
ATOM 814 N N . ALA A 1 109 ? -5.002 3.319 8.976 1.00 85.94 109 ALA A N 1
ATOM 815 C CA . ALA A 1 109 ? -3.904 4.269 9.148 1.00 85.94 109 ALA A CA 1
ATOM 816 C C . ALA A 1 109 ? -2.757 3.996 8.160 1.00 85.94 109 ALA A C 1
ATOM 818 O O . ALA A 1 109 ? -2.299 4.904 7.472 1.00 85.94 109 ALA A O 1
ATOM 819 N N . ARG A 1 110 ? -2.352 2.731 8.008 1.00 89.50 110 ARG A N 1
ATOM 820 C CA . ARG A 1 110 ? -1.271 2.341 7.092 1.00 89.50 110 ARG A CA 1
ATOM 821 C C . ARG A 1 110 ? -1.647 2.466 5.622 1.00 89.50 110 ARG A C 1
ATOM 823 O O . ARG A 1 110 ? -0.797 2.816 4.807 1.00 89.50 110 ARG A O 1
ATOM 830 N N . CYS A 1 111 ? -2.915 2.247 5.276 1.00 88.81 111 CYS A N 1
ATOM 831 C CA . CYS A 1 111 ? -3.412 2.544 3.933 1.00 88.81 111 CYS A CA 1
ATOM 832 C C . CYS A 1 111 ? -3.309 4.046 3.621 1.00 88.81 111 CYS A C 1
ATOM 834 O O . CYS A 1 111 ? -2.883 4.416 2.527 1.00 88.81 111 CYS A O 1
ATOM 836 N N . ALA A 1 112 ? -3.649 4.913 4.580 1.00 88.81 112 ALA A N 1
ATOM 837 C CA . ALA A 1 112 ? -3.505 6.359 4.422 1.00 88.81 112 ALA A CA 1
ATOM 838 C C . ALA A 1 112 ? -2.031 6.782 4.289 1.00 88.81 112 ALA A C 1
ATOM 840 O O . ALA A 1 112 ? -1.707 7.576 3.403 1.00 88.81 112 ALA A O 1
ATOM 841 N N . ASP A 1 113 ? -1.136 6.203 5.098 1.00 89.94 113 ASP A N 1
ATOM 842 C CA . ASP A 1 113 ? 0.313 6.429 5.006 1.00 89.94 113 ASP A CA 1
ATOM 843 C C . ASP A 1 113 ? 0.842 6.054 3.608 1.00 89.94 113 ASP A C 1
ATOM 845 O O . ASP A 1 113 ? 1.570 6.827 2.980 1.00 89.94 113 ASP A O 1
ATOM 849 N N . ALA A 1 114 ? 0.418 4.903 3.073 1.00 88.25 114 ALA A N 1
ATOM 850 C CA . ALA A 1 114 ? 0.844 4.423 1.760 1.00 88.25 114 ALA A CA 1
ATOM 851 C C . ALA A 1 114 ? 0.328 5.318 0.621 1.00 88.25 114 ALA A C 1
ATOM 853 O O . ALA A 1 114 ? 1.090 5.678 -0.276 1.00 88.25 114 ALA A O 1
ATOM 854 N N . LEU A 1 115 ? -0.941 5.737 0.674 1.00 88.06 115 LEU A N 1
ATOM 855 C CA . LEU A 1 115 ? -1.515 6.661 -0.311 1.00 88.06 115 LEU A CA 1
ATOM 856 C C . LEU A 1 115 ? -0.857 8.040 -0.268 1.00 88.06 115 LEU A C 1
ATOM 858 O O . LEU A 1 115 ? -0.680 8.665 -1.314 1.00 88.06 115 LEU A O 1
ATOM 862 N N . SER A 1 116 ? -0.505 8.526 0.921 1.00 87.31 116 SER A N 1
ATOM 863 C CA . SER A 1 116 ? 0.221 9.787 1.086 1.00 87.31 116 SER A CA 1
ATOM 864 C C . SER A 1 116 ? 1.613 9.704 0.460 1.00 87.31 116 SER A C 1
ATOM 866 O O . SER A 1 116 ? 2.017 10.597 -0.285 1.00 87.31 116 SER A O 1
ATOM 868 N N . LEU A 1 117 ? 2.318 8.590 0.680 1.00 86.12 117 LEU A N 1
ATOM 869 C CA . LEU A 1 117 ? 3.636 8.353 0.103 1.00 86.12 117 LEU A CA 1
ATOM 870 C C . LEU A 1 117 ? 3.589 8.305 -1.431 1.00 86.12 117 LEU A C 1
ATOM 872 O O . LEU A 1 117 ? 4.403 8.948 -2.089 1.00 86.12 117 LEU A O 1
ATOM 876 N N . ILE A 1 118 ? 2.600 7.617 -2.008 1.00 84.69 118 ILE A N 1
ATOM 877 C CA . ILE A 1 118 ? 2.405 7.576 -3.465 1.00 84.69 118 ILE A CA 1
ATOM 878 C C . ILE A 1 118 ? 2.154 8.988 -4.012 1.00 84.69 118 ILE A C 1
ATOM 880 O O . ILE A 1 118 ? 2.842 9.422 -4.936 1.00 84.69 118 ILE A O 1
ATOM 884 N N . GLN A 1 119 ? 1.245 9.747 -3.393 1.00 84.56 119 GLN A N 1
ATOM 885 C CA . GLN A 1 119 ? 0.946 11.125 -3.800 1.00 84.56 119 GLN A CA 1
ATOM 886 C C . GLN A 1 119 ? 2.158 12.060 -3.689 1.00 84.56 119 GLN A C 1
ATOM 888 O O . GLN A 1 119 ? 2.353 12.900 -4.563 1.00 84.56 119 GLN A O 1
ATOM 893 N N . GLN A 1 120 ? 2.995 11.904 -2.657 1.00 80.50 120 GLN A N 1
ATOM 894 C CA . GLN A 1 120 ? 4.204 12.712 -2.470 1.00 80.50 120 GLN A CA 1
ATOM 895 C C . GLN A 1 120 ? 5.215 12.518 -3.607 1.00 80.50 120 GLN A C 1
ATOM 897 O O . GLN A 1 120 ? 5.902 13.464 -3.989 1.00 80.50 120 GLN A O 1
ATOM 902 N N . THR A 1 121 ? 5.318 11.301 -4.140 1.00 80.81 121 THR A N 1
ATOM 903 C CA . THR A 1 121 ? 6.267 10.991 -5.220 1.00 80.81 121 THR A CA 1
ATOM 904 C C . THR A 1 121 ? 5.776 11.432 -6.595 1.00 80.81 121 THR A C 1
ATOM 906 O O . THR A 1 121 ? 6.589 11.655 -7.488 1.00 80.81 121 THR A O 1
ATOM 909 N N . GLY A 1 122 ? 4.455 11.544 -6.779 1.00 79.44 122 GLY A N 1
ATOM 910 C CA . GLY A 1 122 ? 3.844 11.784 -8.086 1.00 79.44 122 GLY A CA 1
ATOM 911 C C . GLY A 1 122 ? 4.044 10.636 -9.082 1.00 79.44 122 GLY A C 1
ATOM 912 O O . GLY A 1 122 ? 3.813 10.826 -10.273 1.00 79.44 122 GLY A O 1
ATOM 913 N N . TYR A 1 123 ? 4.492 9.464 -8.625 1.00 82.69 123 TYR A N 1
ATOM 914 C CA . TYR A 1 123 ? 4.700 8.284 -9.456 1.00 82.69 123 TYR A CA 1
ATOM 915 C C . TYR A 1 123 ? 3.501 7.347 -9.423 1.00 82.69 123 TYR A C 1
ATOM 917 O O . TYR A 1 123 ? 2.718 7.325 -8.472 1.00 82.69 123 TYR A O 1
ATOM 925 N N . SER A 1 124 ? 3.396 6.531 -10.467 1.00 83.62 124 SER A N 1
ATOM 926 C CA . SER A 1 124 ? 2.406 5.463 -10.545 1.00 83.62 124 SER A CA 1
ATOM 927 C C . SER A 1 124 ? 3.053 4.136 -10.158 1.00 83.62 124 SER A C 1
ATOM 929 O O . SER A 1 124 ? 4.121 3.788 -10.663 1.00 83.62 124 SER A O 1
ATOM 931 N N . TYR A 1 125 ? 2.403 3.380 -9.276 1.00 85.25 125 TYR A N 1
ATOM 932 C CA . TYR A 1 125 ? 2.908 2.105 -8.769 1.00 85.25 125 TYR A CA 1
ATOM 933 C C . TYR A 1 125 ? 1.981 0.978 -9.200 1.00 85.25 125 TYR A C 1
ATOM 935 O O . TYR A 1 125 ? 0.775 1.028 -8.960 1.00 85.25 125 TYR A O 1
ATOM 943 N N . TYR A 1 126 ? 2.558 -0.067 -9.781 1.00 84.38 126 TYR A N 1
ATOM 944 C CA . TYR A 1 126 ? 1.813 -1.231 -10.240 1.00 84.38 126 TYR A CA 1
ATOM 945 C C . TYR A 1 126 ? 2.472 -2.501 -9.744 1.00 84.38 126 TYR A C 1
ATOM 947 O O . TYR A 1 126 ? 3.698 -2.588 -9.700 1.00 84.38 126 TYR A O 1
ATOM 955 N N . VAL A 1 127 ? 1.674 -3.517 -9.439 1.00 81.12 127 VAL A N 1
ATOM 956 C CA . VAL A 1 127 ? 2.190 -4.872 -9.260 1.00 81.12 127 VAL A CA 1
ATOM 957 C C . VAL A 1 127 ? 1.754 -5.766 -10.399 1.00 81.12 127 VAL A C 1
ATOM 959 O O . VAL A 1 127 ? 0.594 -5.753 -10.798 1.00 81.12 127 VAL A O 1
ATOM 962 N N . THR A 1 128 ? 2.686 -6.532 -10.959 1.00 71.19 128 THR A N 1
ATOM 963 C CA . THR A 1 128 ? 2.366 -7.453 -12.057 1.00 71.19 128 THR A CA 1
ATOM 964 C C . THR A 1 128 ? 2.205 -8.857 -11.504 1.00 71.19 128 THR A C 1
ATOM 966 O O . THR A 1 128 ? 3.104 -9.380 -10.844 1.00 71.19 128 THR A O 1
ATOM 969 N N . LYS A 1 129 ? 1.072 -9.495 -11.800 1.00 61.66 129 LYS A N 1
ATOM 970 C CA . LYS A 1 129 ? 0.896 -10.912 -11.507 1.00 61.66 129 LYS A CA 1
ATOM 971 C C . LYS A 1 129 ? 1.682 -11.725 -12.532 1.00 61.66 129 LYS A C 1
ATOM 973 O O . LYS A 1 129 ? 1.243 -11.882 -13.670 1.00 61.66 129 LYS A O 1
ATOM 978 N N . THR A 1 130 ? 2.826 -12.278 -12.140 1.00 54.00 130 THR A N 1
ATOM 979 C CA . THR A 1 130 ? 3.512 -13.284 -12.961 1.00 54.00 130 THR A CA 1
ATOM 980 C C . THR A 1 130 ? 2.667 -14.556 -12.955 1.00 54.00 130 THR A C 1
ATOM 982 O O . THR A 1 130 ? 2.715 -15.352 -12.021 1.00 54.00 130 THR A O 1
ATOM 985 N N . SER A 1 131 ? 1.821 -14.733 -13.969 1.00 45.12 131 SER A N 1
ATOM 986 C CA . SER A 1 131 ? 1.081 -15.978 -14.153 1.00 45.12 131 SER A CA 1
ATOM 987 C C . SER A 1 131 ? 2.007 -16.993 -14.823 1.00 45.12 131 SER A C 1
ATOM 989 O O . SER A 1 131 ? 2.275 -16.905 -16.019 1.00 45.12 131 SER A O 1
ATOM 991 N N . THR A 1 132 ? 2.535 -17.947 -14.056 1.00 41.03 132 THR A N 1
ATOM 992 C CA . THR A 1 132 ? 3.257 -19.090 -14.626 1.00 41.03 132 THR A CA 1
ATOM 993 C C . THR A 1 132 ? 2.237 -20.060 -15.221 1.00 41.03 132 THR A C 1
ATOM 995 O O . THR A 1 132 ? 1.726 -20.941 -14.531 1.00 41.03 132 THR A O 1
ATOM 998 N N . THR A 1 133 ? 1.905 -19.903 -16.502 1.00 41.28 133 THR A N 1
ATOM 999 C CA . THR A 1 133 ? 1.091 -20.891 -17.223 1.00 41.28 133 THR A CA 1
ATOM 1000 C C . THR A 1 133 ? 1.914 -22.165 -17.408 1.00 41.28 133 THR A C 1
ATOM 1002 O O . THR A 1 133 ? 2.826 -22.212 -18.229 1.00 41.28 133 THR A O 1
ATOM 1005 N N . THR A 1 134 ? 1.610 -23.212 -16.639 1.00 40.59 134 THR A N 1
ATOM 1006 C CA . THR A 1 134 ? 2.179 -24.546 -16.870 1.00 40.59 134 THR A CA 1
ATOM 1007 C C . THR A 1 134 ? 1.352 -25.234 -17.950 1.00 40.59 134 THR A C 1
ATOM 1009 O O . THR A 1 134 ? 0.261 -25.729 -17.681 1.00 40.59 134 THR A O 1
ATOM 1012 N N . THR A 1 135 ? 1.844 -25.247 -19.188 1.00 46.47 135 THR A N 1
ATOM 1013 C CA . THR A 1 135 ? 1.220 -26.014 -20.273 1.00 46.47 135 THR A CA 1
ATOM 1014 C C . THR A 1 135 ? 1.582 -27.488 -20.108 1.00 46.47 135 THR A C 1
ATOM 1016 O O . THR A 1 135 ? 2.704 -27.895 -20.404 1.00 46.47 135 THR A O 1
ATOM 1019 N N . THR A 1 136 ? 0.647 -28.307 -19.630 1.00 48.03 136 THR A N 1
ATOM 1020 C CA . THR A 1 136 ? 0.802 -29.766 -19.644 1.00 48.03 136 THR A CA 1
ATOM 1021 C C . THR A 1 136 ? 0.426 -30.289 -21.029 1.00 48.03 136 THR A C 1
ATOM 1023 O O . THR A 1 136 ? -0.752 -30.407 -21.358 1.00 48.03 136 THR A O 1
ATOM 1026 N N . THR A 1 137 ? 1.417 -30.604 -21.862 1.00 47.72 137 THR A N 1
ATOM 1027 C CA . THR A 1 137 ? 1.179 -31.325 -23.119 1.00 47.72 137 THR A CA 1
ATOM 1028 C C . THR A 1 137 ? 0.895 -32.789 -22.793 1.00 47.72 137 THR A C 1
ATOM 1030 O O . THR A 1 137 ? 1.815 -33.554 -22.506 1.00 47.72 137 THR A O 1
ATOM 1033 N N . ALA A 1 138 ? -0.374 -33.196 -22.822 1.00 53.91 138 ALA A N 1
ATOM 1034 C CA . ALA A 1 138 ? -0.723 -34.611 -22.830 1.00 53.91 138 ALA A CA 1
ATOM 1035 C C . ALA A 1 138 ? -0.332 -35.195 -24.196 1.00 53.91 138 ALA A C 1
ATOM 1037 O O . ALA A 1 138 ? -0.916 -34.841 -25.221 1.00 53.91 138 ALA A O 1
ATOM 1038 N N . ALA A 1 139 ? 0.681 -36.064 -24.227 1.00 47.91 139 ALA A N 1
ATOM 1039 C CA . ALA A 1 139 ? 0.991 -36.844 -25.416 1.00 47.91 139 ALA A CA 1
ATOM 1040 C C . ALA A 1 139 ? -0.181 -37.799 -25.683 1.00 47.91 139 ALA A C 1
ATOM 1042 O O . ALA A 1 139 ? -0.442 -38.704 -24.891 1.00 47.91 139 ALA A O 1
ATOM 1043 N N . ALA A 1 140 ? -0.907 -37.582 -26.779 1.00 52.25 140 ALA A N 1
ATOM 1044 C CA . ALA A 1 140 ? -1.898 -38.533 -27.255 1.00 52.25 140 ALA A CA 1
ATOM 1045 C C . ALA A 1 140 ? -1.164 -39.793 -27.735 1.00 52.25 140 ALA A C 1
ATOM 1047 O O . ALA A 1 140 ? -0.574 -39.810 -28.816 1.00 52.25 140 ALA A O 1
ATOM 1048 N N . THR A 1 141 ? -1.177 -40.849 -26.926 1.00 48.62 141 THR A N 1
ATOM 1049 C CA . THR A 1 141 ? -0.793 -42.192 -27.362 1.00 48.62 141 THR A CA 1
ATOM 1050 C C . THR A 1 141 ? -1.856 -42.670 -28.349 1.00 48.62 141 THR A C 1
ATOM 1052 O O . THR A 1 141 ? -2.929 -43.124 -27.957 1.00 48.62 141 THR A O 1
ATOM 1055 N N . GLY A 1 142 ? -1.591 -42.509 -29.645 1.00 43.66 142 GLY A N 1
ATOM 1056 C CA . GLY A 1 142 ? -2.420 -43.092 -30.692 1.00 43.66 142 GLY A CA 1
ATOM 1057 C C . GLY A 1 142 ? -2.371 -44.615 -30.597 1.00 43.66 142 GLY A C 1
ATOM 1058 O O . GLY A 1 142 ? -1.319 -45.210 -30.822 1.00 43.66 142 GLY A O 1
ATOM 1059 N N . LEU A 1 143 ? -3.499 -45.248 -30.264 1.00 47.00 143 LEU A N 1
ATOM 1060 C CA . LEU A 1 143 ? -3.707 -46.657 -30.586 1.00 47.00 143 LEU A CA 1
ATOM 1061 C C . LEU A 1 143 ? -3.941 -46.745 -32.097 1.00 47.00 143 LEU A C 1
ATOM 1063 O O . LEU A 1 143 ? -4.971 -46.294 -32.597 1.00 47.00 143 LEU A O 1
ATOM 1067 N N . GLY A 1 144 ? -2.949 -47.283 -32.805 1.00 44.53 144 GLY A N 1
ATOM 1068 C CA . GLY A 1 144 ? -3.080 -47.686 -34.197 1.00 44.53 144 GLY A CA 1
ATOM 1069 C C . GLY A 1 144 ? -4.107 -48.807 -34.332 1.00 44.53 144 GLY A C 1
ATOM 1070 O O . GLY A 1 144 ? -4.061 -49.788 -33.587 1.00 44.53 144 GLY A O 1
ATOM 1071 N N . VAL A 1 145 ? -5.037 -48.594 -35.260 1.00 44.09 145 VAL A N 1
ATOM 1072 C CA . VAL A 1 145 ? -5.847 -49.625 -35.924 1.00 44.09 145 VAL A CA 1
ATOM 1073 C C . VAL A 1 145 ? -4.972 -50.571 -36.734 1.00 44.09 145 VAL A C 1
ATOM 1075 O O . VAL A 1 145 ? -3.957 -50.094 -37.292 1.00 44.09 145 VAL A O 1
#

Organism: NCBI:txid200324

Secondary structure (DSSP, 8-state):
--HHHHHHHHHHHHHHHHTTTS----S--EETTTEEEHHHHHHHHHHHHHTT-HHHHHHHHHHHHTSEEEEE-TTS-SEESS-HHHHHHHHHHHHHHHHTTT-HHHHHHHHHHHHHHHHHHT-EEEEE-----------------

Foldseek 3Di:
DPPVVVVVVVVVVVVVVVLVPDPQPPDQPQDPQQKGWPLNLLSVLLVCLVVVNLVSNQVSLVVVLPFDKWKAALVNPHTDPPCVVLVVVLNVLSVVCNVPSVVSVSSNVSSVVNNVSCVVVSMTMITHPPDPDDDDDDPPPDDDD

pLDDT: mean 70.03, std 18.44, range [35.03, 90.44]

Radius of gyration: 20.15 Å; chains: 1; bounding box: 33×74×62 Å

Sequence (145 aa):
MRLSNLAVILSMLLQASLVISLPLPQGSVTIGGGAIDISTHIQLLATTASSGDVVGVYNLIDSLYTYDMRVFDASGSTAITTADTYVASIRQLFVEINYHYLDLNLVQARCADALSLIQQTGYSYYVTKTSTTTTTTAAATGLGV